Protein AF-A0A0P7BR91-F1 (afdb_monomer)

Sequence (127 aa):
MVRVTALNDTGQTSQILTVSTGSGKLQGVWMGNYPMRAGEEVDVELEIRRPRYWSDLVLEGRRRKTFDGAENLVRGRIAEVFADGTVVLRIGT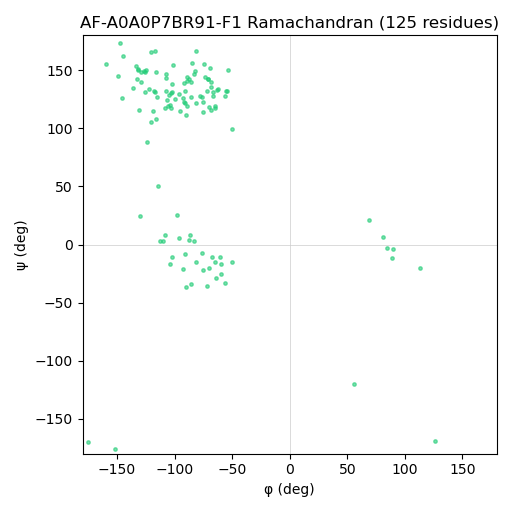SIVLLEMIDDPPREAVGTSVLLRADDLEFYPTGI

Solvent-accessible surface area (backbone atoms only — not comparable to full-atom values): 7036 Å² total; per-residue (Å²): 86,39,68,30,30,28,70,39,58,30,52,99,89,41,44,60,37,37,30,43,41,101,78,46,62,46,38,30,38,51,66,53,98,63,71,49,47,54,71,42,73,48,37,25,37,60,46,57,78,69,68,35,50,58,85,58,50,40,50,68,86,69,75,57,81,86,56,75,88,58,78,32,52,46,64,30,31,29,69,42,64,49,95,87,29,39,33,34,35,32,40,79,83,20,69,35,70,38,51,42,78,45,82,57,67,68,84,49,48,72,38,46,30,38,31,75,36,94,55,25,34,37,38,67,68,87,113

Nearest PDB structures (foldseek):
  8xme-assembly1_H  TM=3.743E-01  e=4.238E-02  Arabidopsis thaliana
  3fp9-assembly3_K  TM=2.589E-01  e=2.222E-01  Mycobacterium tuberculosis
  3c66-assembly1_A  TM=4.918E-01  e=5.491E+00  Saccharomyces cerevisiae
  4hxz-assembly2_B  TM=1.932E-01  e=3.580E+00  Francisella tularensis subsp. holarctica LVS
  4hxz-assembly1_A  TM=1.999E-01  e=5.792E+00  Francisella tularensis subsp. holarctica LVS

Structure (mmCIF, N/CA/C/O backbone):
data_AF-A0A0P7BR91-F1
#
_entry.id   AF-A0A0P7BR91-F1
#
loop_
_atom_site.group_PDB
_atom_site.id
_atom_site.type_symbol
_atom_site.label_atom_id
_atom_site.label_alt_id
_atom_site.label_comp_id
_atom_site.label_asym_id
_atom_site.label_entity_id
_atom_site.label_seq_id
_atom_site.pdbx_PDB_ins_code
_atom_site.Cartn_x
_atom_site.Cartn_y
_atom_site.Cartn_z
_atom_site.occupancy
_atom_site.B_iso_or_equiv
_atom_site.auth_seq_id
_atom_site.auth_comp_id
_atom_site.auth_asym_id
_atom_site.auth_atom_id
_atom_site.pdbx_PDB_model_num
ATOM 1 N N . MET A 1 1 ? -8.897 -6.385 -2.164 1.00 83.25 1 MET A N 1
ATOM 2 C CA . MET A 1 1 ? -9.423 -6.337 -0.787 1.00 83.25 1 MET A CA 1
ATOM 3 C C . MET A 1 1 ? -8.541 -7.162 0.138 1.00 83.25 1 MET A C 1
ATOM 5 O O . MET A 1 1 ? -8.089 -8.241 -0.247 1.00 83.25 1 MET A O 1
ATOM 9 N N . VAL A 1 2 ? -8.266 -6.641 1.329 1.00 89.31 2 VAL A N 1
ATOM 10 C CA . VAL A 1 2 ? -7.518 -7.312 2.394 1.00 89.31 2 VAL A CA 1
ATOM 11 C C . VAL A 1 2 ? -8.222 -7.074 3.722 1.00 89.31 2 VAL A C 1
ATOM 13 O O . VAL A 1 2 ? -8.594 -5.944 4.026 1.00 89.31 2 VAL A O 1
ATOM 16 N N . ARG A 1 3 ? -8.372 -8.134 4.518 1.00 92.56 3 ARG A N 1
ATOM 17 C CA . ARG A 1 3 ? -8.846 -8.020 5.894 1.00 92.56 3 ARG A CA 1
ATOM 18 C C . ARG A 1 3 ? -7.711 -7.549 6.785 1.00 92.56 3 ARG A C 1
ATOM 20 O O . ARG A 1 3 ? -6.623 -8.134 6.771 1.00 92.56 3 ARG A O 1
ATOM 27 N N . VAL A 1 4 ? -7.964 -6.495 7.546 1.00 93.19 4 VAL A N 1
ATOM 28 C CA . VAL A 1 4 ? -6.967 -5.859 8.404 1.00 93.19 4 VAL A CA 1
ATOM 29 C C . VAL A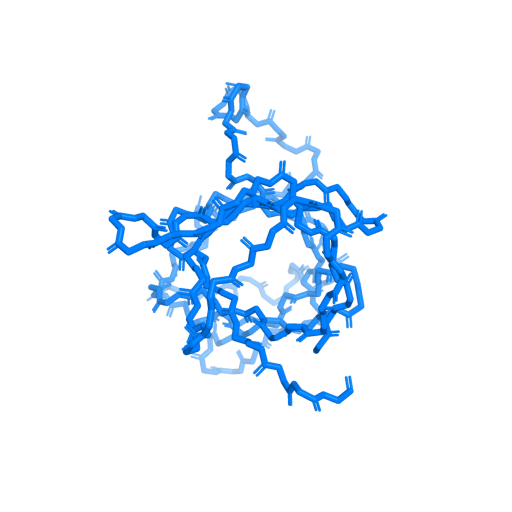 1 4 ? -7.523 -5.636 9.801 1.00 93.19 4 VAL A C 1
ATOM 31 O O . VAL A 1 4 ? -8.723 -5.442 9.971 1.00 93.19 4 VAL A O 1
ATOM 34 N N . THR A 1 5 ? -6.644 -5.645 10.800 1.00 95.81 5 THR A N 1
ATOM 35 C CA . THR A 1 5 ? -6.993 -5.291 12.182 1.00 95.81 5 THR A CA 1
ATOM 36 C C . THR A 1 5 ? -6.408 -3.925 12.507 1.00 95.81 5 THR A C 1
ATOM 38 O O . THR A 1 5 ? -5.194 -3.737 12.391 1.00 95.81 5 THR A O 1
ATOM 41 N N . ALA A 1 6 ? -7.238 -2.978 12.932 1.00 96.31 6 ALA A N 1
ATOM 42 C CA . ALA A 1 6 ? -6.786 -1.668 13.385 1.00 96.31 6 ALA A CA 1
ATOM 43 C C . ALA A 1 6 ? -5.894 -1.798 14.631 1.00 96.31 6 ALA A C 1
ATOM 45 O O . ALA A 1 6 ? -6.226 -2.502 15.583 1.00 96.31 6 ALA A O 1
ATOM 46 N N . LEU A 1 7 ? -4.748 -1.117 14.639 1.00 95.31 7 LEU A N 1
ATOM 47 C CA . LEU A 1 7 ? -3.807 -1.092 15.768 1.00 95.31 7 LEU A CA 1
ATOM 48 C C . LEU A 1 7 ? -3.902 0.190 16.599 1.00 95.31 7 LEU A C 1
ATOM 50 O O . LEU A 1 7 ? -3.328 0.260 17.684 1.00 95.31 7 LEU A O 1
ATOM 54 N N . ASN A 1 8 ? -4.618 1.191 16.100 1.00 95.00 8 ASN A N 1
ATOM 55 C CA . ASN A 1 8 ? -4.918 2.434 16.791 1.00 95.00 8 ASN A CA 1
ATOM 56 C C . ASN A 1 8 ? -6.321 2.911 16.421 1.00 95.00 8 ASN A C 1
ATOM 58 O O . ASN A 1 8 ? -6.872 2.510 15.396 1.00 95.00 8 ASN A O 1
ATOM 62 N N . ASP A 1 9 ? -6.854 3.805 17.245 1.00 95.00 9 ASP A N 1
ATOM 63 C CA . ASP A 1 9 ? -8.100 4.499 16.949 1.00 95.00 9 ASP A CA 1
ATOM 64 C C . ASP A 1 9 ? -7.870 5.552 15.851 1.00 95.00 9 ASP A C 1
ATOM 66 O O . ASP A 1 9 ? -6.829 6.225 15.836 1.00 95.00 9 ASP A O 1
ATOM 70 N N . THR A 1 10 ? -8.855 5.737 14.971 1.00 93.62 10 THR A N 1
ATOM 71 C CA . THR A 1 10 ? -8.999 6.956 14.160 1.00 93.62 10 THR A CA 1
ATOM 72 C C . THR A 1 10 ? -10.080 7.843 14.767 1.00 93.62 10 THR A C 1
ATOM 74 O O . THR A 1 10 ? -10.965 7.389 15.493 1.00 93.62 10 THR A O 1
ATOM 77 N N . GLY A 1 11 ? -10.003 9.148 14.522 1.00 81.50 11 GLY A N 1
ATOM 78 C CA . GLY A 1 11 ? -10.901 10.105 15.159 1.00 81.50 11 GLY A CA 1
ATOM 79 C C . GLY A 1 11 ? -11.139 11.346 14.317 1.00 81.50 11 GLY A C 1
ATOM 80 O O . GLY A 1 11 ? -10.647 11.476 13.201 1.00 81.50 11 GLY A O 1
ATOM 81 N N . GLN A 1 12 ? -11.882 12.301 14.877 1.00 67.62 12 GLN A N 1
ATOM 82 C CA . GLN A 1 12 ? -12.226 13.548 14.181 1.00 67.62 12 GLN A CA 1
ATOM 83 C C . GLN A 1 12 ? -10.998 14.376 13.766 1.00 67.62 12 GLN A C 1
ATOM 85 O O . GLN A 1 12 ? -11.076 15.150 12.819 1.00 67.62 12 GLN A O 1
ATOM 90 N N . THR A 1 13 ? -9.871 14.222 14.466 1.00 65.50 13 THR A N 1
ATOM 91 C CA . THR A 1 13 ? -8.653 15.022 14.272 1.00 65.50 13 THR A CA 1
ATOM 92 C C . THR A 1 13 ? -7.539 14.297 13.519 1.00 65.50 13 THR A C 1
ATOM 94 O O . THR A 1 13 ? -6.621 14.953 13.035 1.00 65.50 13 THR A O 1
ATOM 97 N N . SER A 1 14 ? -7.593 12.966 13.407 1.00 75.62 14 SER A N 1
ATOM 98 C CA . SER A 1 14 ? -6.589 12.173 12.696 1.00 75.62 14 SER A CA 1
ATOM 99 C C . SER A 1 14 ? -7.238 10.979 12.016 1.00 75.62 14 SER A C 1
ATOM 101 O O . SER A 1 14 ? -7.906 10.166 12.656 1.00 75.62 14 SER A O 1
ATOM 103 N N . GLN A 1 15 ? -6.986 10.874 10.716 1.00 90.50 15 GLN A N 1
ATOM 104 C CA . GLN A 1 15 ? -7.365 9.732 9.891 1.00 90.50 15 GLN A CA 1
ATOM 105 C C . GLN A 1 15 ? -6.203 8.741 9.732 1.00 90.50 15 GLN A C 1
ATOM 107 O O . GLN A 1 15 ? -6.320 7.794 8.969 1.00 90.50 15 GLN A O 1
ATOM 112 N N . ILE A 1 16 ? -5.069 8.932 10.418 1.00 93.94 16 ILE A N 1
ATOM 113 C CA . ILE A 1 16 ? -3.944 7.998 10.298 1.00 93.94 16 ILE A CA 1
ATOM 114 C C . ILE A 1 16 ? -4.306 6.678 10.970 1.00 93.94 16 ILE A C 1
ATOM 116 O O . ILE A 1 16 ? -4.525 6.615 12.181 1.00 93.94 16 ILE A O 1
ATOM 120 N N . LEU A 1 17 ? -4.326 5.618 10.175 1.00 94.38 17 LEU A N 1
ATOM 121 C CA . LEU A 1 17 ? -4.613 4.268 10.613 1.00 94.38 17 LEU A CA 1
ATOM 122 C C . LEU A 1 17 ? -3.373 3.407 10.409 1.00 94.38 17 LEU A C 1
ATOM 124 O O . LEU A 1 17 ? -2.810 3.333 9.320 1.00 94.38 17 LEU A O 1
ATOM 128 N N . THR A 1 18 ? -2.959 2.739 11.474 1.00 94.19 18 THR A N 1
ATOM 129 C CA . THR A 1 18 ? -1.995 1.648 11.434 1.00 94.19 18 THR A CA 1
ATOM 130 C C . THR A 1 18 ? -2.774 0.353 11.553 1.00 94.19 18 THR A C 1
ATOM 132 O O . THR A 1 18 ? -3.607 0.200 12.446 1.00 94.19 18 THR A O 1
ATOM 135 N N . VAL A 1 19 ? -2.496 -0.595 10.671 1.00 93.31 19 VAL A N 1
ATOM 136 C CA . VAL A 1 19 ? -3.176 -1.884 10.646 1.00 93.31 19 VAL A CA 1
ATO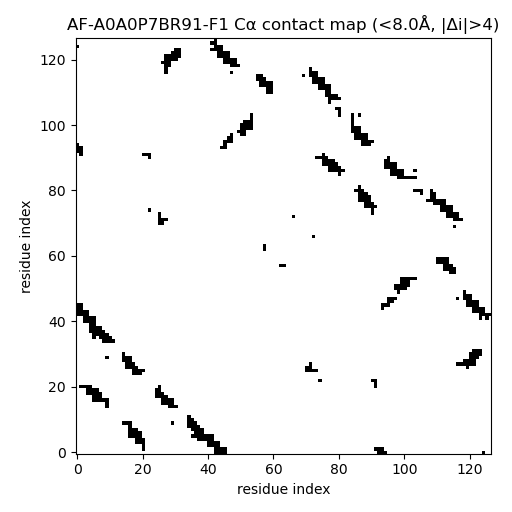M 137 C C . VAL A 1 19 ? -2.189 -3.034 10.697 1.00 93.31 19 VAL A C 1
ATOM 139 O O . VAL A 1 19 ? -1.075 -2.950 10.178 1.00 93.31 19 VAL A O 1
ATOM 142 N N . SER A 1 20 ? -2.610 -4.130 11.314 1.00 92.44 20 SER A N 1
ATOM 143 C CA . SER A 1 20 ? -1.957 -5.422 11.180 1.00 92.44 20 SER A CA 1
ATOM 144 C C . SER A 1 20 ? -2.588 -6.185 10.025 1.00 92.44 20 SER A C 1
ATOM 146 O O . SER A 1 20 ? -3.809 -6.303 9.934 1.00 92.44 20 SER A O 1
ATOM 148 N N . THR A 1 21 ? -1.741 -6.738 9.167 1.00 86.69 21 THR A N 1
ATOM 149 C CA . THR A 1 21 ? -2.116 -7.658 8.093 1.00 86.69 21 THR A CA 1
ATOM 150 C C . THR A 1 21 ? -1.394 -8.988 8.301 1.00 86.69 21 THR A C 1
ATOM 152 O O . THR A 1 21 ? -0.394 -9.055 9.021 1.00 86.69 21 THR A O 1
ATOM 155 N N . GLY A 1 22 ? -1.812 -10.045 7.600 1.00 80.94 22 GLY A N 1
ATOM 156 C CA . GLY A 1 22 ? -1.063 -11.311 7.581 1.00 80.94 22 GLY A CA 1
ATOM 157 C C . GLY A 1 22 ? 0.369 -11.193 7.028 1.00 80.94 22 GLY A C 1
ATOM 158 O O . GLY A 1 22 ? 1.149 -12.131 7.145 1.00 80.94 22 GLY A O 1
ATOM 159 N N . SER A 1 23 ? 0.730 -10.058 6.417 1.00 76.25 23 SER A N 1
ATOM 160 C CA . SER A 1 23 ? 2.053 -9.791 5.832 1.00 76.25 23 SER A CA 1
ATOM 161 C C . SER A 1 23 ? 2.874 -8.747 6.602 1.00 76.25 23 SER A C 1
ATOM 163 O O . SER A 1 23 ? 3.982 -8.421 6.180 1.00 76.25 23 SER A O 1
ATOM 165 N N . GLY A 1 24 ? 2.366 -8.240 7.730 1.00 83.94 24 GLY A N 1
ATOM 166 C CA . GLY A 1 24 ? 3.026 -7.219 8.545 1.00 83.94 24 GLY A CA 1
ATOM 167 C C . GLY A 1 24 ? 2.146 -6.000 8.804 1.00 83.94 24 GLY A C 1
ATOM 168 O O . GLY A 1 24 ? 0.943 -6.014 8.539 1.00 83.94 24 GLY A O 1
ATOM 169 N N . LYS A 1 25 ? 2.755 -4.946 9.350 1.00 89.50 25 LYS A N 1
ATOM 170 C CA . LYS A 1 25 ? 2.066 -3.689 9.650 1.00 89.50 25 LYS A CA 1
ATOM 171 C C . LYS A 1 25 ? 2.082 -2.761 8.442 1.00 89.50 25 LYS A C 1
ATOM 173 O O . LYS A 1 25 ? 3.091 -2.690 7.748 1.00 89.50 25 LYS A O 1
ATOM 178 N N . LEU A 1 26 ? 0.986 -2.044 8.243 1.00 90.88 26 LEU A N 1
ATOM 179 C CA . LEU A 1 26 ? 0.869 -0.957 7.277 1.00 90.88 26 LEU A CA 1
ATOM 180 C C . LEU A 1 26 ? 0.354 0.282 8.003 1.00 90.88 26 LEU A C 1
ATOM 182 O O . LEU A 1 26 ? -0.414 0.156 8.954 1.00 90.88 26 LEU A O 1
ATOM 186 N N . GLN A 1 27 ? 0.746 1.461 7.543 1.00 92.38 27 GLN A N 1
ATOM 187 C CA . GLN A 1 27 ? 0.213 2.731 8.018 1.00 92.38 27 GLN A CA 1
ATOM 188 C C . GLN A 1 27 ? -0.131 3.603 6.815 1.00 92.38 27 GLN A C 1
ATOM 190 O O . GLN A 1 27 ? 0.558 3.575 5.798 1.00 92.38 27 GLN A O 1
ATOM 195 N N . GLY A 1 28 ? -1.228 4.336 6.937 1.00 93.00 28 GLY A N 1
ATOM 196 C CA . GLY A 1 28 ? -1.812 5.126 5.866 1.00 93.00 28 GLY A CA 1
ATOM 197 C C . GLY A 1 28 ? -3.004 5.929 6.368 1.00 93.00 28 GLY A C 1
ATOM 198 O O . GLY A 1 28 ? -3.248 6.016 7.573 1.00 93.00 28 GLY A O 1
ATOM 199 N N . VAL A 1 29 ? -3.749 6.521 5.444 1.00 94.81 29 VAL A N 1
ATOM 200 C CA . VAL A 1 29 ? -4.926 7.339 5.739 1.00 94.81 29 VAL A CA 1
ATOM 201 C C . VAL A 1 29 ? -6.189 6.494 5.608 1.00 94.81 29 VAL A C 1
ATOM 203 O O . VAL A 1 29 ? -6.410 5.814 4.610 1.00 94.81 29 VAL A O 1
ATOM 206 N N . TRP A 1 30 ? -7.029 6.534 6.630 1.00 95.94 30 TRP A N 1
ATOM 207 C CA . TRP A 1 30 ? -8.362 5.963 6.621 1.00 95.94 30 TRP A CA 1
ATOM 208 C C . TRP A 1 30 ? -9.321 6.844 5.824 1.00 95.94 30 TRP A C 1
ATOM 210 O O . TRP A 1 30 ? -9.454 8.034 6.101 1.00 95.94 30 TRP A O 1
ATOM 220 N N . MET A 1 31 ? -10.011 6.242 4.858 1.00 94.81 31 MET A N 1
ATOM 221 C CA . MET A 1 31 ? -10.948 6.934 3.968 1.00 94.81 31 MET A CA 1
ATOM 222 C C . MET A 1 31 ? -12.413 6.584 4.260 1.00 94.81 31 MET A C 1
ATOM 224 O O . MET A 1 31 ? -13.310 6.954 3.503 1.00 94.81 31 MET A O 1
ATOM 228 N N . GLY A 1 32 ? -12.677 5.865 5.354 1.00 92.50 32 GLY A N 1
ATOM 229 C CA . GLY A 1 32 ? -14.033 5.543 5.784 1.00 92.50 32 GLY A CA 1
ATOM 230 C C . GLY A 1 32 ? -14.764 6.728 6.408 1.00 92.50 32 GLY A C 1
ATOM 231 O O . G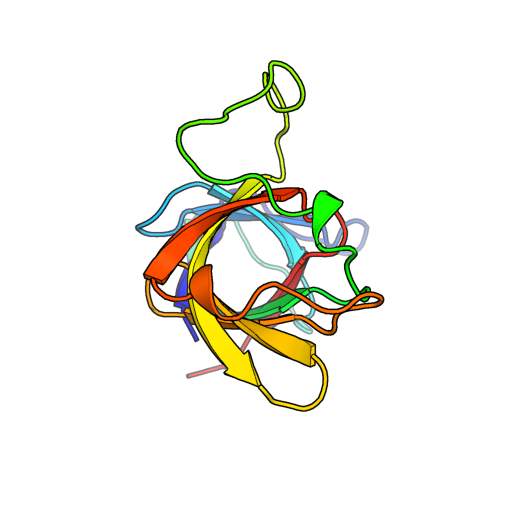LY A 1 32 ? -14.170 7.642 6.972 1.00 92.50 32 GLY A O 1
ATOM 232 N N . ASN A 1 33 ? -16.093 6.684 6.357 1.00 90.81 33 ASN A N 1
ATOM 233 C CA . ASN A 1 33 ? -16.969 7.705 6.940 1.00 90.81 33 ASN A CA 1
ATOM 234 C C . ASN A 1 33 ? -17.294 7.470 8.430 1.00 90.81 33 ASN A C 1
ATOM 236 O O . ASN A 1 33 ? -18.135 8.169 8.994 1.00 90.81 33 ASN A O 1
ATOM 240 N N . TYR A 1 34 ? -16.639 6.501 9.069 1.00 90.81 34 TYR A N 1
ATOM 241 C CA . TYR A 1 34 ? -16.753 6.190 10.493 1.00 90.81 34 TYR A CA 1
ATOM 242 C C . TYR A 1 34 ? -15.358 6.044 11.116 1.00 90.81 34 TYR A C 1
ATOM 244 O O . TYR A 1 34 ? -14.424 5.660 10.412 1.00 90.81 34 TYR A O 1
ATOM 252 N N . PRO A 1 35 ? -15.180 6.353 12.411 1.00 93.00 35 PRO A N 1
ATOM 253 C CA . PRO A 1 35 ? -13.916 6.110 13.095 1.00 93.00 35 PRO A CA 1
ATOM 254 C C . PRO A 1 35 ? -13.691 4.609 13.311 1.00 93.00 35 PRO A C 1
ATOM 256 O O . PRO A 1 35 ? -14.628 3.886 13.642 1.00 93.00 35 PRO A O 1
ATOM 259 N N . MET A 1 36 ? -12.443 4.176 13.177 1.00 95.12 36 MET A N 1
ATOM 260 C CA . MET A 1 36 ? -11.972 2.844 13.546 1.00 95.12 36 MET A CA 1
ATOM 261 C C . MET A 1 36 ? -11.521 2.847 15.004 1.00 95.12 36 MET A C 1
ATOM 263 O O . MET A 1 36 ? -10.923 3.822 15.465 1.00 95.12 36 MET A O 1
ATOM 267 N N . ARG A 1 37 ? -11.747 1.746 15.716 1.00 95.25 37 ARG A N 1
ATOM 268 C CA . ARG A 1 37 ? -11.170 1.493 17.044 1.00 95.25 37 ARG A CA 1
ATOM 269 C C . ARG A 1 37 ? -10.082 0.435 16.970 1.00 95.25 37 ARG A C 1
ATOM 271 O O . ARG A 1 37 ? -10.174 -0.514 16.195 1.00 95.25 37 ARG A O 1
ATOM 278 N N . ALA A 1 38 ? -9.068 0.554 17.816 1.00 96.25 38 ALA A N 1
ATOM 279 C CA . ALA A 1 38 ? -8.036 -0.459 17.953 1.00 96.25 38 ALA A CA 1
ATOM 280 C C . ALA A 1 38 ? -8.661 -1.833 18.259 1.00 96.25 38 ALA A C 1
ATOM 282 O O . ALA A 1 38 ? -9.510 -1.974 19.140 1.00 96.25 38 ALA A O 1
ATOM 283 N N . GLY A 1 39 ? -8.221 -2.851 17.522 1.00 96.88 39 GLY A N 1
ATOM 284 C CA . GLY A 1 39 ? -8.749 -4.212 17.576 1.00 96.88 39 GLY A CA 1
ATOM 285 C C . GLY A 1 39 ? -9.927 -4.482 16.637 1.00 96.88 39 GLY A C 1
ATOM 286 O O . GLY A 1 39 ?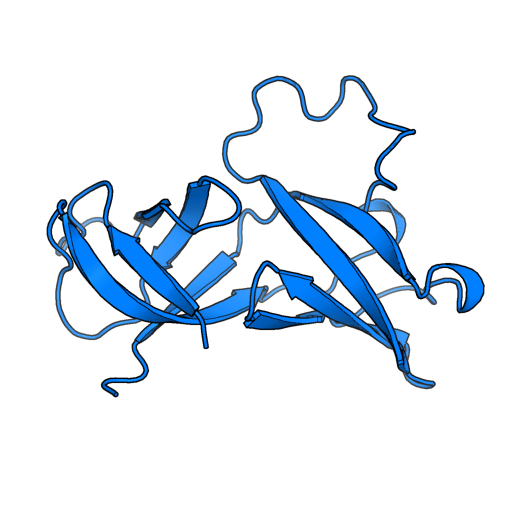 -10.251 -5.650 16.441 1.00 96.88 39 GLY A O 1
ATOM 287 N N . GLU A 1 40 ? -10.546 -3.464 16.029 1.00 95.81 40 GLU A N 1
ATOM 288 C CA . GLU A 1 40 ? -11.584 -3.688 15.019 1.00 95.81 40 GLU A CA 1
ATOM 289 C C . GLU A 1 40 ? -10.988 -4.289 13.748 1.00 95.81 40 GLU A C 1
ATOM 291 O O . GLU A 1 40 ? -9.905 -3.909 13.291 1.00 95.81 40 GLU A O 1
ATOM 296 N N . GLU A 1 41 ? -11.721 -5.237 13.172 1.00 95.62 41 GLU A N 1
ATOM 297 C CA . GLU A 1 41 ? -11.392 -5.837 11.890 1.00 95.62 41 GLU A CA 1
ATOM 298 C C . GLU A 1 41 ? -12.273 -5.250 10.801 1.00 95.62 41 GLU A C 1
ATOM 300 O O . GLU A 1 41 ? -13.477 -5.071 10.987 1.00 95.62 41 GLU A O 1
ATOM 305 N N . VAL A 1 42 ? -11.667 -4.975 9.654 1.00 94.31 42 VAL A N 1
ATOM 306 C CA . VAL A 1 42 ? -12.369 -4.434 8.498 1.00 94.31 42 VAL A CA 1
ATOM 307 C C . VAL A 1 42 ? -11.704 -4.910 7.217 1.00 94.31 42 VAL A C 1
ATOM 309 O O . VAL A 1 42 ? -10.485 -5.083 7.149 1.00 94.31 42 VAL A O 1
ATOM 312 N N . ASP A 1 43 ? -12.516 -5.135 6.196 1.00 93.88 43 ASP A N 1
ATOM 313 C CA . ASP A 1 43 ? -12.047 -5.384 4.846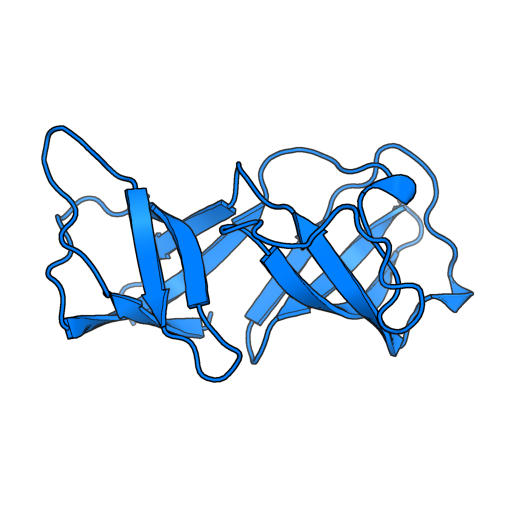 1.00 93.88 43 ASP A CA 1
ATOM 314 C C . ASP A 1 43 ? -11.824 -4.056 4.113 1.00 93.88 43 ASP A C 1
ATOM 316 O O . ASP A 1 43 ? -12.692 -3.178 4.082 1.00 93.88 43 ASP A O 1
ATOM 320 N N . VAL A 1 44 ? -10.619 -3.894 3.557 1.00 93.62 44 VAL A N 1
ATOM 321 C CA . VAL A 1 44 ? -10.192 -2.648 2.911 1.00 93.62 44 VAL A CA 1
ATOM 322 C C . VAL A 1 44 ? -9.621 -2.876 1.521 1.00 93.62 44 VAL A C 1
ATOM 324 O O . VAL A 1 44 ? -8.979 -3.893 1.228 1.00 93.62 44 VAL A O 1
ATOM 327 N N . GLU A 1 45 ? -9.816 -1.892 0.659 1.00 94.06 45 GLU A N 1
ATOM 328 C CA . GLU A 1 45 ? -8.998 -1.684 -0.527 1.00 94.06 45 GLU A CA 1
ATOM 329 C C . GLU A 1 45 ? -7.812 -0.784 -0.189 1.00 94.06 45 GLU A C 1
ATOM 331 O O . GLU A 1 45 ? -7.919 0.140 0.619 1.00 94.06 45 GLU A O 1
ATOM 336 N N . LEU A 1 46 ? -6.662 -1.120 -0.775 1.00 93.81 46 LEU A N 1
ATOM 337 C CA . LEU A 1 46 ? -5.420 -0.377 -0.610 1.00 93.81 46 LEU A CA 1
ATOM 338 C C . LEU A 1 46 ? -5.197 0.459 -1.861 1.00 93.81 46 LEU A C 1
ATOM 340 O O . LEU A 1 46 ? -5.207 -0.091 -2.963 1.00 93.81 46 LEU A O 1
ATOM 344 N N . GLU A 1 47 ? -4.920 1.741 -1.682 1.00 93.69 47 GLU A N 1
ATOM 345 C CA . GLU A 1 47 ? -4.576 2.643 -2.778 1.00 93.69 47 GLU A CA 1
ATOM 346 C C . GLU A 1 47 ? -3.290 3.400 -2.452 1.00 93.69 47 GLU A C 1
ATOM 348 O O . GLU A 1 47 ? -3.067 3.809 -1.314 1.00 93.69 47 GLU A O 1
ATOM 353 N N . ILE A 1 48 ? -2.424 3.570 -3.449 1.00 93.94 48 ILE A N 1
ATOM 354 C CA . ILE A 1 48 ? -1.224 4.402 -3.352 1.00 93.94 48 ILE A CA 1
ATOM 355 C C . ILE A 1 48 ? -1.409 5.539 -4.348 1.00 93.94 48 ILE A C 1
ATOM 357 O O . ILE A 1 48 ? -1.369 5.314 -5.554 1.00 93.94 48 ILE A O 1
ATOM 361 N N . ARG A 1 49 ? -1.648 6.751 -3.840 1.00 90.56 49 ARG A N 1
ATOM 362 C CA . ARG A 1 49 ? -2.181 7.844 -4.665 1.00 90.56 49 ARG A CA 1
ATOM 363 C C . ARG A 1 49 ? -1.216 8.442 -5.673 1.00 90.56 49 ARG A C 1
ATOM 365 O O . ARG A 1 49 ? -1.656 8.944 -6.702 1.00 90.56 49 ARG A O 1
ATOM 372 N N . ARG A 1 50 ? 0.071 8.537 -5.344 1.00 92.50 50 ARG A N 1
ATOM 373 C CA . ARG A 1 50 ? 1.018 9.253 -6.207 1.00 92.50 50 ARG A CA 1
ATOM 374 C C . ARG A 1 50 ? 1.662 8.288 -7.204 1.00 92.50 50 ARG A C 1
ATOM 376 O O . ARG A 1 50 ? 2.099 7.210 -6.788 1.00 92.50 50 ARG A O 1
ATOM 383 N N . PRO A 1 51 ? 1.838 8.699 -8.469 1.00 93.94 51 PRO A N 1
ATOM 384 C CA . PRO A 1 51 ? 2.706 7.987 -9.394 1.00 93.94 51 PRO A CA 1
ATOM 385 C C . PRO A 1 51 ? 4.112 7.795 -8.813 1.00 93.94 51 PRO A C 1
ATOM 387 O O . PRO A 1 51 ? 4.578 8.608 -8.007 1.00 93.94 51 PRO A O 1
ATOM 390 N N . ARG A 1 52 ? 4.783 6.712 -9.205 1.00 94.06 52 ARG A N 1
ATOM 391 C CA . ARG A 1 52 ? 6.095 6.315 -8.682 1.00 94.06 52 ARG A CA 1
ATOM 392 C C . ARG A 1 52 ? 7.169 6.340 -9.743 1.00 94.06 52 ARG A C 1
ATOM 394 O O . ARG A 1 52 ? 6.917 6.027 -10.899 1.00 94.06 52 ARG A O 1
ATOM 401 N N . TYR A 1 53 ? 8.389 6.642 -9.325 1.00 94.19 53 TYR A N 1
ATOM 402 C CA . TYR A 1 53 ? 9.557 6.270 -10.106 1.00 94.19 53 TYR A CA 1
ATOM 403 C C . TYR A 1 53 ? 9.917 4.819 -9.807 1.00 94.19 53 TYR A C 1
ATOM 405 O O . TYR A 1 53 ? 9.772 4.348 -8.677 1.00 94.19 53 TYR A O 1
ATOM 413 N N . TRP A 1 54 ? 10.479 4.110 -10.778 1.00 93.06 54 TRP A N 1
ATOM 414 C CA . TRP A 1 54 ? 11.016 2.772 -10.566 1.00 93.06 54 TRP A CA 1
ATOM 415 C C . TRP A 1 54 ? 12.062 2.756 -9.446 1.00 93.06 54 TRP A C 1
ATOM 417 O O . TRP A 1 54 ? 12.128 1.810 -8.663 1.00 93.06 54 TRP A O 1
ATOM 427 N N . SER A 1 55 ? 12.830 3.840 -9.293 1.00 90.38 55 SER A N 1
ATOM 428 C CA . SER A 1 55 ? 13.794 3.988 -8.198 1.00 90.38 55 SER A CA 1
ATOM 429 C C . SER A 1 55 ? 13.176 4.052 -6.796 1.00 90.38 55 SER A C 1
ATOM 431 O O . SER A 1 55 ? 13.913 3.878 -5.822 1.00 90.38 55 SER A O 1
ATOM 433 N N . ASP A 1 56 ? 11.864 4.282 -6.676 1.00 90.00 56 ASP A N 1
ATOM 434 C CA . ASP A 1 56 ? 11.151 4.245 -5.393 1.00 90.00 56 ASP A CA 1
ATOM 435 C C . ASP A 1 56 ? 10.927 2.803 -4.910 1.00 90.00 56 ASP A C 1
ATOM 437 O O . ASP A 1 56 ? 10.758 2.562 -3.710 1.00 90.00 56 ASP A O 1
ATOM 441 N N . LEU A 1 57 ? 10.959 1.832 -5.832 1.00 91.19 57 LEU A N 1
ATOM 442 C CA . LEU A 1 57 ? 10.836 0.411 -5.542 1.00 91.19 57 LEU A CA 1
ATOM 443 C C . LEU A 1 57 ? 12.226 -0.189 -5.343 1.00 91.19 57 LEU A C 1
ATOM 445 O O . LEU A 1 57 ? 13.089 -0.175 -6.221 1.00 91.19 57 LEU A O 1
ATOM 449 N N . VAL A 1 58 ? 12.447 -0.793 -4.181 1.00 88.69 58 VAL A N 1
ATOM 450 C CA . VAL A 1 58 ? 13.717 -1.451 -3.878 1.00 88.69 58 VAL A CA 1
ATOM 451 C C . VAL A 1 58 ? 13.538 -2.952 -3.872 1.00 88.69 58 VAL A C 1
ATOM 453 O O . VAL A 1 58 ? 12.827 -3.507 -3.039 1.00 88.69 58 VAL A O 1
ATOM 456 N N . LEU A 1 59 ? 14.240 -3.611 -4.791 1.00 85.94 59 LEU A N 1
ATOM 457 C CA . LEU A 1 59 ? 14.261 -5.065 -4.901 1.00 85.94 59 LEU A CA 1
ATOM 458 C C . LEU A 1 59 ? 14.695 -5.702 -3.575 1.00 85.94 59 LEU A C 1
ATOM 460 O O . LEU A 1 59 ? 15.744 -5.370 -3.004 1.00 85.94 59 LEU A O 1
ATOM 464 N N . GLU A 1 60 ? 13.893 -6.645 -3.098 1.00 72.31 60 GLU A N 1
ATOM 465 C CA . GLU A 1 60 ? 14.149 -7.373 -1.869 1.00 72.31 60 GLU A CA 1
ATOM 466 C C . GLU A 1 60 ? 15.429 -8.215 -2.022 1.00 72.31 60 GLU A C 1
ATOM 468 O O . GLU A 1 60 ? 15.533 -9.065 -2.901 1.00 72.31 60 GLU A O 1
ATOM 473 N N . GLY A 1 61 ? 16.449 -7.923 -1.209 1.00 67.19 61 GLY A N 1
ATOM 474 C CA . GLY A 1 61 ? 17.807 -8.480 -1.341 1.00 67.19 61 GLY A CA 1
ATOM 475 C C . GLY A 1 61 ? 18.870 -7.443 -1.722 1.00 67.19 61 GLY A C 1
ATOM 476 O O . GLY A 1 61 ? 20.039 -7.614 -1.393 1.00 67.19 61 GLY A O 1
ATOM 477 N N . ARG A 1 62 ? 18.467 -6.301 -2.294 1.00 67.25 62 ARG A N 1
ATOM 478 C CA . ARG A 1 62 ? 19.314 -5.098 -2.432 1.00 67.25 62 ARG A CA 1
ATOM 479 C C . ARG A 1 62 ? 19.037 -4.078 -1.330 1.00 67.25 62 ARG A C 1
ATOM 481 O O . ARG A 1 62 ? 19.234 -2.883 -1.542 1.00 67.25 62 ARG A O 1
ATOM 488 N N . ARG A 1 63 ? 18.542 -4.553 -0.178 1.00 58.22 63 ARG A N 1
ATOM 489 C CA . ARG A 1 63 ? 18.065 -3.743 0.949 1.00 58.22 63 ARG A CA 1
ATOM 490 C C . ARG A 1 63 ? 19.131 -2.701 1.301 1.00 58.22 63 ARG A C 1
ATOM 492 O O . ARG A 1 63 ? 20.138 -3.008 1.933 1.00 58.22 63 ARG A O 1
ATOM 499 N N . ARG A 1 64 ? 18.941 -1.469 0.825 1.00 55.50 64 ARG A N 1
ATOM 500 C CA . ARG A 1 64 ? 19.793 -0.344 1.204 1.00 55.50 64 ARG A CA 1
ATOM 501 C C . ARG A 1 64 ? 19.508 -0.018 2.670 1.00 55.50 64 ARG A C 1
ATOM 503 O O . ARG A 1 64 ? 18.373 -0.161 3.124 1.00 55.50 64 ARG A O 1
ATOM 510 N N . LYS A 1 65 ? 20.510 0.527 3.368 1.00 56.12 65 LYS A N 1
ATOM 511 C CA . LYS A 1 65 ? 20.370 1.175 4.692 1.00 56.12 65 LYS A CA 1
ATOM 512 C C . LYS A 1 65 ? 19.239 2.223 4.752 1.00 56.12 65 LYS A C 1
ATOM 514 O O . LYS A 1 65 ? 18.838 2.626 5.829 1.00 56.12 65 LYS A O 1
ATOM 519 N N . THR A 1 66 ? 18.725 2.656 3.600 1.00 56.47 66 THR A N 1
ATOM 520 C CA . THR A 1 66 ? 17.685 3.677 3.413 1.00 56.47 66 THR A CA 1
ATOM 521 C C . THR A 1 66 ? 16.336 3.359 4.074 1.00 56.47 66 THR A C 1
ATOM 523 O O . THR A 1 66 ? 15.538 4.271 4.247 1.00 56.47 66 THR A O 1
ATOM 526 N N . PHE A 1 67 ? 16.070 2.106 4.458 1.00 62.47 67 PHE A N 1
ATOM 527 C CA . PHE A 1 67 ? 14.791 1.701 5.064 1.00 62.47 67 PHE A CA 1
ATOM 528 C C . PHE A 1 67 ? 14.874 1.278 6.533 1.00 62.47 67 PHE A C 1
ATOM 530 O O . PHE A 1 67 ? 13.859 0.859 7.090 1.00 62.47 67 PHE A O 1
ATOM 537 N N . ASP A 1 68 ? 16.046 1.356 7.170 1.00 58.78 68 ASP A N 1
ATOM 538 C CA . ASP A 1 68 ? 16.137 1.071 8.605 1.00 58.78 68 ASP A CA 1
ATOM 539 C C . ASP A 1 68 ? 15.331 2.113 9.392 1.00 58.78 68 ASP A C 1
ATOM 541 O O . ASP A 1 68 ? 15.595 3.311 9.312 1.00 58.78 68 ASP A O 1
ATOM 545 N N . GLY A 1 69 ? 14.322 1.643 10.129 1.00 59.97 69 GLY A N 1
ATOM 546 C CA . GLY A 1 69 ? 13.440 2.481 10.945 1.00 59.97 69 GLY A CA 1
ATOM 547 C C . GLY A 1 69 ? 12.300 3.180 10.195 1.00 59.97 69 GLY A C 1
ATOM 548 O O . GLY A 1 69 ? 11.601 3.979 10.807 1.00 59.97 69 GLY A O 1
ATOM 549 N N . ALA A 1 70 ? 12.079 2.906 8.903 1.00 66.56 70 ALA A N 1
ATOM 550 C CA . ALA A 1 70 ? 10.922 3.462 8.198 1.00 66.56 70 ALA A CA 1
ATOM 551 C C . ALA A 1 70 ? 9.627 2.734 8.609 1.00 66.56 70 ALA A C 1
ATOM 553 O O . ALA A 1 70 ? 9.515 1.519 8.445 1.00 66.56 70 ALA A O 1
ATOM 554 N N . GLU A 1 71 ? 8.647 3.483 9.119 1.00 64.88 71 GLU A N 1
ATO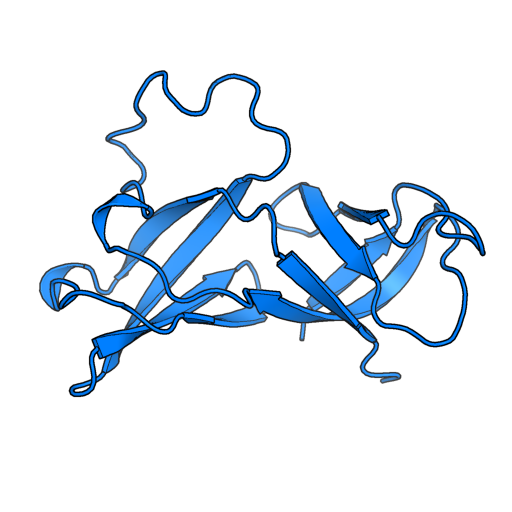M 555 C CA . GLU A 1 71 ? 7.387 2.939 9.656 1.00 64.88 71 GLU A CA 1
ATOM 556 C C . GLU A 1 71 ? 6.339 2.616 8.564 1.00 64.88 71 GLU A C 1
ATOM 558 O O . GLU A 1 71 ? 5.436 1.818 8.802 1.00 64.88 71 GLU A O 1
ATOM 563 N N . ASN A 1 72 ? 6.525 3.124 7.334 1.00 77.50 72 ASN A N 1
ATOM 564 C CA . ASN A 1 72 ? 5.569 3.029 6.213 1.00 77.50 72 ASN A CA 1
ATOM 565 C C . ASN A 1 72 ? 6.090 2.184 5.042 1.00 77.50 72 ASN A C 1
ATOM 567 O O . ASN A 1 72 ? 6.121 2.624 3.887 1.00 77.50 72 ASN A O 1
ATOM 571 N N . LEU A 1 73 ? 6.572 0.979 5.341 1.00 85.06 73 LEU A N 1
ATOM 572 C CA . LEU A 1 73 ? 7.094 0.070 4.326 1.00 85.06 73 LEU A CA 1
ATOM 573 C C . LEU A 1 73 ? 6.036 -0.919 3.861 1.00 85.06 73 LEU A C 1
ATOM 575 O O . LEU A 1 73 ? 5.625 -1.816 4.592 1.00 85.06 73 LEU A O 1
ATOM 579 N N . VAL A 1 74 ? 5.679 -0.803 2.591 1.00 88.75 74 VAL A N 1
ATOM 580 C CA . VAL A 1 74 ? 4.867 -1.775 1.877 1.00 88.75 74 VAL A CA 1
ATOM 581 C C . VAL A 1 74 ? 5.794 -2.809 1.252 1.00 88.75 74 VAL A C 1
ATOM 583 O O . VAL A 1 74 ? 6.640 -2.490 0.415 1.00 88.75 74 VAL A O 1
ATOM 586 N N . ARG A 1 75 ? 5.623 -4.070 1.646 1.00 89.69 75 ARG A N 1
ATOM 587 C CA . ARG A 1 75 ? 6.274 -5.207 0.993 1.00 89.69 75 ARG A CA 1
ATOM 588 C C . ARG A 1 75 ? 5.290 -5.868 0.043 1.00 89.69 75 ARG A C 1
ATOM 590 O O . ARG A 1 75 ? 4.210 -6.281 0.460 1.00 89.69 75 ARG A O 1
ATOM 597 N N . GLY A 1 76 ? 5.687 -6.009 -1.213 1.00 91.56 76 GLY A N 1
ATOM 598 C CA . GLY A 1 76 ? 4.857 -6.649 -2.223 1.00 91.56 76 GLY A CA 1
ATOM 599 C C . GLY A 1 76 ? 5.672 -7.390 -3.268 1.00 91.56 76 GLY A C 1
ATOM 600 O O . GLY A 1 76 ? 6.900 -7.333 -3.285 1.00 91.56 76 GLY A O 1
ATOM 601 N N . ARG A 1 77 ? 4.973 -8.106 -4.143 1.00 94.56 77 ARG A N 1
ATOM 602 C CA . ARG A 1 77 ? 5.553 -8.805 -5.289 1.00 94.56 77 ARG A CA 1
ATOM 603 C C . ARG A 1 77 ? 4.989 -8.224 -6.573 1.00 94.56 77 ARG A C 1
ATOM 605 O O . ARG A 1 77 ? 3.772 -8.106 -6.692 1.00 94.56 77 ARG A O 1
ATOM 612 N N . ILE A 1 78 ? 5.853 -7.899 -7.527 1.00 96.31 78 ILE A N 1
ATOM 613 C CA . ILE A 1 78 ? 5.418 -7.448 -8.850 1.00 96.31 78 ILE A CA 1
ATOM 614 C C . ILE A 1 78 ? 4.764 -8.636 -9.549 1.00 96.31 78 ILE A C 1
ATOM 616 O O . ILE A 1 78 ? 5.406 -9.661 -9.778 1.00 96.31 78 ILE A O 1
ATOM 620 N N . ALA A 1 79 ? 3.473 -8.522 -9.830 1.00 97.19 79 ALA A N 1
ATOM 621 C CA . ALA A 1 79 ? 2.697 -9.553 -10.501 1.00 97.19 79 ALA A CA 1
ATOM 622 C C . ALA A 1 79 ? 2.720 -9.369 -12.020 1.00 97.19 79 ALA A C 1
ATOM 624 O O . ALA A 1 79 ? 2.784 -10.357 -12.744 1.00 97.19 79 ALA A O 1
ATOM 625 N N . GLU A 1 80 ? 2.704 -8.120 -12.484 1.00 97.38 80 GLU A N 1
ATOM 626 C CA . GLU A 1 80 ? 2.633 -7.771 -13.900 1.00 97.38 80 GLU A CA 1
ATOM 627 C C . GLU A 1 80 ? 3.137 -6.341 -14.128 1.00 97.38 80 GLU A C 1
ATOM 629 O O . GLU A 1 80 ? 3.117 -5.511 -13.216 1.00 97.38 80 GLU A O 1
ATOM 634 N N . VAL A 1 81 ? 3.604 -6.079 -15.346 1.00 96.75 81 VAL A N 1
ATOM 635 C CA . VAL A 1 81 ? 3.979 -4.756 -15.848 1.00 96.75 81 VAL A CA 1
ATOM 636 C C . VAL A 1 81 ? 3.296 -4.583 -17.201 1.00 96.75 81 VAL A C 1
ATOM 638 O O . VAL A 1 81 ? 3.589 -5.332 -18.138 1.00 96.75 81 VAL A O 1
ATOM 641 N N . PHE A 1 82 ? 2.378 -3.628 -17.295 1.00 95.44 82 PHE A N 1
ATOM 642 C CA . PHE A 1 82 ? 1.616 -3.358 -18.510 1.00 95.44 82 PHE A CA 1
ATOM 643 C C . PHE A 1 82 ? 2.404 -2.502 -19.510 1.00 95.44 82 PHE A C 1
ATOM 645 O O . PHE A 1 82 ? 3.462 -1.947 -19.215 1.00 95.44 82 PHE A O 1
ATOM 652 N N . ALA A 1 83 ? 1.908 -2.439 -20.749 1.00 92.06 83 ALA A N 1
ATOM 653 C CA . ALA A 1 83 ? 2.576 -1.729 -21.840 1.00 92.06 83 ALA A CA 1
ATOM 654 C C . ALA A 1 83 ? 2.552 -0.198 -21.691 1.00 92.06 83 ALA A C 1
ATOM 656 O O . ALA A 1 83 ? 3.369 0.468 -22.316 1.00 92.06 83 ALA A O 1
ATOM 657 N N . ASP A 1 84 ? 1.633 0.331 -20.888 1.00 91.81 84 ASP A N 1
ATOM 658 C CA . ASP A 1 84 ? 1.497 1.746 -20.528 1.00 91.81 84 ASP A CA 1
ATOM 659 C C . ASP A 1 84 ? 2.346 2.147 -19.308 1.00 91.81 84 ASP A C 1
ATOM 661 O O . ASP A 1 84 ? 2.276 3.287 -18.860 1.00 91.81 84 ASP A O 1
ATOM 665 N N . GLY A 1 85 ? 3.143 1.218 -18.772 1.00 91.31 85 GLY A N 1
ATOM 666 C CA . GLY A 1 85 ? 3.994 1.445 -17.609 1.00 91.31 85 GLY A CA 1
ATOM 667 C C . GLY A 1 85 ? 3.318 1.150 -16.270 1.00 91.31 85 GLY A C 1
ATOM 668 O O . GLY A 1 85 ? 4.004 1.179 -15.251 1.00 91.31 85 GLY A O 1
ATOM 669 N N . THR A 1 86 ? 2.027 0.800 -16.219 1.00 95.25 86 THR A N 1
ATOM 670 C CA . THR A 1 86 ? 1.370 0.443 -14.952 1.00 95.25 86 THR A CA 1
ATOM 671 C C . THR A 1 86 ? 1.942 -0.853 -14.371 1.00 95.25 86 THR A C 1
ATOM 673 O O . THR A 1 86 ? 2.040 -1.882 -15.046 1.00 95.25 86 THR A O 1
ATOM 676 N N . VAL A 1 87 ? 2.283 -0.828 -13.081 1.00 96.94 87 VAL A N 1
ATOM 677 C CA . VAL A 1 87 ? 2.811 -1.983 -12.342 1.00 96.94 87 VAL A CA 1
ATOM 678 C C . VAL A 1 87 ? 1.737 -2.555 -11.429 1.00 96.94 87 VAL A C 1
ATOM 680 O O . VAL A 1 87 ? 1.162 -1.853 -10.601 1.00 96.94 87 VAL A O 1
ATOM 683 N N . VAL A 1 88 ? 1.512 -3.863 -11.519 1.00 96.75 88 VAL A N 1
ATOM 684 C CA . VAL A 1 88 ? 0.633 -4.591 -10.602 1.00 96.75 88 VAL A CA 1
ATOM 685 C C . VAL A 1 88 ? 1.455 -5.091 -9.421 1.00 96.75 88 VAL A C 1
ATOM 687 O O . VAL A 1 88 ? 2.277 -5.999 -9.562 1.00 96.75 88 VAL A O 1
ATOM 690 N N . LEU A 1 89 ? 1.215 -4.534 -8.235 1.00 95.19 89 LEU A N 1
ATOM 691 C CA . LEU A 1 89 ? 1.866 -4.936 -6.993 1.00 95.19 89 LEU A CA 1
ATOM 692 C C . LEU A 1 89 ? 0.915 -5.776 -6.132 1.00 95.19 89 LEU A C 1
ATOM 694 O O . LEU A 1 89 ? -0.137 -5.313 -5.698 1.00 95.19 89 LEU A O 1
ATOM 698 N N . ARG A 1 90 ? 1.301 -7.017 -5.826 1.00 93.69 90 ARG A N 1
ATOM 699 C CA . ARG A 1 90 ? 0.566 -7.881 -4.892 1.00 93.69 90 ARG A CA 1
ATOM 700 C C . ARG A 1 90 ? 1.093 -7.707 -3.468 1.00 93.69 90 ARG A C 1
ATOM 702 O O . ARG A 1 90 ? 2.268 -7.975 -3.219 1.00 93.69 90 ARG A O 1
ATOM 709 N N . ILE A 1 91 ? 0.218 -7.320 -2.540 1.00 88.69 91 ILE A N 1
ATOM 710 C CA . ILE A 1 91 ? 0.512 -7.124 -1.109 1.00 88.69 91 ILE A CA 1
ATOM 711 C C . ILE A 1 91 ? -0.387 -8.072 -0.315 1.00 88.69 91 ILE A C 1
ATOM 713 O O . ILE A 1 91 ? -1.597 -7.859 -0.216 1.00 88.69 91 ILE A O 1
ATOM 717 N N . GLY A 1 92 ? 0.185 -9.152 0.219 1.00 84.06 92 GLY A N 1
ATOM 718 C CA . GLY A 1 92 ? -0.609 -10.244 0.784 1.00 84.06 92 GLY A CA 1
ATOM 719 C C . GLY A 1 92 ? -1.597 -10.792 -0.255 1.00 84.06 92 GLY A C 1
ATOM 720 O O . GLY A 1 92 ? -1.190 -11.239 -1.328 1.00 84.06 92 GLY A O 1
ATOM 721 N N . THR A 1 93 ? -2.895 -10.730 0.051 1.00 83.00 93 THR A N 1
ATOM 722 C CA . THR A 1 93 ? -3.985 -11.095 -0.872 1.00 83.00 93 THR A CA 1
ATOM 723 C C . THR A 1 93 ? -4.510 -9.920 -1.700 1.00 83.00 93 THR A C 1
ATOM 725 O O . THR A 1 93 ? -5.308 -10.138 -2.609 1.00 83.00 93 THR A O 1
ATOM 728 N N . SER A 1 94 ? -4.081 -8.687 -1.413 1.00 87.25 94 SER A N 1
ATOM 729 C CA . SER A 1 94 ? -4.512 -7.501 -2.153 1.00 87.25 94 SER A CA 1
ATOM 730 C C . SER A 1 94 ? -3.681 -7.281 -3.413 1.00 87.25 94 SER A C 1
ATOM 732 O O . SER A 1 94 ? -2.523 -7.697 -3.508 1.00 87.25 94 SER A O 1
ATOM 734 N N . ILE A 1 95 ? -4.279 -6.578 -4.369 1.00 91.94 95 ILE A N 1
ATOM 735 C CA . ILE A 1 95 ? -3.631 -6.078 -5.577 1.00 91.94 95 ILE A CA 1
ATOM 736 C C . ILE A 1 95 ? -3.716 -4.556 -5.529 1.00 91.94 95 ILE A C 1
ATOM 738 O O . ILE A 1 95 ? -4.786 -4.019 -5.257 1.00 91.94 95 ILE A O 1
ATOM 742 N N . VAL A 1 96 ? -2.594 -3.890 -5.782 1.00 94.06 96 VAL A N 1
ATOM 743 C CA . VAL A 1 96 ? -2.493 -2.438 -5.931 1.00 94.06 96 VAL A CA 1
ATOM 744 C C . VAL A 1 96 ? -1.913 -2.147 -7.305 1.00 94.06 96 VAL A C 1
ATOM 746 O O . VAL A 1 96 ? -0.943 -2.787 -7.718 1.00 94.06 96 VAL A O 1
ATOM 749 N N . LEU A 1 97 ? -2.515 -1.199 -8.013 1.00 95.38 97 LEU A N 1
ATOM 750 C CA . LEU A 1 97 ? -1.993 -0.689 -9.273 1.00 95.38 97 LEU A CA 1
ATOM 751 C C . LEU A 1 97 ? -1.130 0.531 -8.969 1.00 95.38 97 LEU A C 1
ATOM 753 O O . LEU A 1 97 ? -1.576 1.450 -8.288 1.00 95.38 97 LEU A O 1
ATOM 757 N N . LEU A 1 98 ? 0.110 0.512 -9.440 1.00 95.69 98 LEU A N 1
ATOM 758 C CA . LEU A 1 98 ? 1.019 1.643 -9.353 1.00 95.69 98 LEU A CA 1
ATOM 759 C C . LEU A 1 98 ? 1.139 2.269 -10.733 1.00 95.69 98 LEU A C 1
ATOM 761 O O . LEU A 1 98 ? 1.595 1.626 -11.682 1.00 95.69 98 LEU A O 1
ATOM 765 N N . GLU A 1 99 ? 0.749 3.531 -10.831 1.00 94.81 99 GLU A N 1
ATOM 766 C CA . GLU A 1 99 ? 1.115 4.364 -11.966 1.00 94.81 99 GLU A CA 1
ATOM 767 C C . GLU A 1 99 ? 2.604 4.696 -11.873 1.00 94.81 99 GLU A C 1
ATOM 769 O O . GLU A 1 99 ? 3.094 5.094 -10.811 1.00 94.81 99 GLU A O 1
ATOM 774 N N . MET A 1 100 ? 3.329 4.526 -12.975 1.00 95.62 100 MET A N 1
ATOM 775 C CA . MET A 1 100 ? 4.76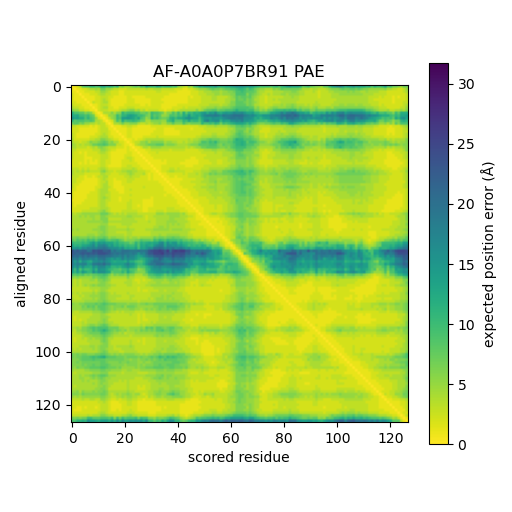0 4.805 -13.033 1.00 95.62 100 MET A CA 1
ATOM 776 C C . MET A 1 100 ? 5.025 6.072 -13.846 1.00 95.62 100 MET A C 1
ATOM 778 O O . MET A 1 100 ? 4.337 6.350 -14.825 1.00 95.62 100 MET A O 1
ATOM 782 N N . ILE A 1 101 ? 6.016 6.854 -13.421 1.00 96.12 101 ILE A N 1
ATOM 783 C CA . ILE A 1 101 ? 6.468 8.069 -14.115 1.00 96.12 101 ILE A CA 1
ATOM 784 C C . ILE A 1 101 ? 7.493 7.716 -15.202 1.00 96.12 101 ILE A C 1
ATOM 786 O O . ILE A 1 101 ? 7.555 8.377 -16.238 1.00 96.12 101 ILE A O 1
ATOM 790 N N . ASP A 1 102 ? 8.312 6.697 -14.953 1.00 94.81 102 ASP A N 1
ATOM 791 C CA . ASP A 1 102 ? 9.299 6.126 -15.866 1.00 94.81 102 ASP A CA 1
ATOM 792 C C . ASP A 1 102 ? 8.960 4.668 -16.204 1.00 94.81 102 ASP A C 1
ATOM 794 O O . ASP A 1 102 ? 8.126 4.044 -15.552 1.00 94.81 102 ASP A O 1
ATOM 798 N N . ASP A 1 103 ? 9.606 4.121 -17.236 1.00 92.75 103 ASP A N 1
ATOM 799 C CA . ASP A 1 103 ? 9.322 2.764 -17.700 1.00 92.75 103 ASP A CA 1
ATOM 800 C C . ASP A 1 103 ? 9.919 1.711 -16.746 1.00 92.75 103 ASP A C 1
ATOM 802 O O . ASP A 1 103 ? 11.148 1.575 -16.658 1.00 92.75 103 ASP A O 1
ATOM 806 N N . PRO A 1 104 ? 9.090 0.911 -16.051 1.00 92.62 104 PRO A N 1
ATOM 807 C CA . PRO A 1 104 ? 9.582 -0.197 -15.247 1.00 92.62 104 PRO A CA 1
ATOM 808 C C . PRO A 1 104 ? 10.108 -1.344 -16.140 1.00 92.62 104 PRO A C 1
ATOM 810 O O . PRO A 1 104 ? 9.508 -1.679 -17.167 1.00 92.62 104 PRO A O 1
ATOM 813 N N . PRO A 1 105 ? 11.198 -2.025 -15.742 1.00 91.81 105 PRO A N 1
ATOM 814 C CA . PRO A 1 105 ? 11.716 -3.181 -16.468 1.00 91.81 105 PRO A CA 1
ATOM 815 C C . PRO A 1 105 ? 10.734 -4.359 -16.410 1.00 91.81 105 PRO A C 1
ATOM 817 O O . PRO A 1 105 ? 10.335 -4.806 -15.331 1.00 91.81 105 PRO A O 1
ATOM 820 N N . ARG A 1 106 ? 10.380 -4.924 -17.570 1.00 90.94 106 ARG A N 1
ATOM 821 C CA . ARG A 1 106 ? 9.439 -6.060 -17.662 1.00 90.94 106 ARG A CA 1
ATOM 822 C C . ARG A 1 106 ? 9.977 -7.322 -16.988 1.00 90.94 106 ARG A C 1
ATOM 824 O O . ARG A 1 106 ? 9.209 -8.124 -16.466 1.00 90.94 106 ARG A O 1
ATOM 831 N N . GLU A 1 107 ? 11.294 -7.491 -16.953 1.00 91.44 107 GLU A N 1
ATOM 832 C CA . GLU A 1 107 ? 11.972 -8.588 -16.263 1.00 91.44 107 GLU A CA 1
ATOM 833 C C . GLU A 1 107 ? 11.844 -8.531 -14.732 1.00 91.44 107 GLU A C 1
ATOM 835 O O . GLU A 1 107 ? 12.180 -9.505 -14.059 1.00 91.44 107 GLU A O 1
ATOM 840 N N . ALA A 1 108 ? 11.340 -7.429 -14.161 1.00 91.25 108 ALA A N 1
ATOM 841 C CA . ALA A 1 108 ? 11.070 -7.347 -12.729 1.00 91.25 108 ALA A CA 1
ATOM 842 C C . ALA A 1 108 ? 9.792 -8.089 -12.301 1.00 91.25 108 ALA A C 1
ATOM 844 O O . ALA A 1 108 ? 9.549 -8.240 -11.098 1.00 91.25 108 ALA A O 1
ATOM 845 N N . VAL A 1 109 ? 8.985 -8.587 -13.244 1.00 96.00 109 VAL A N 1
ATOM 846 C CA . VAL A 1 109 ? 7.833 -9.440 -12.933 1.00 96.00 109 VAL A CA 1
ATOM 847 C C . VAL A 1 109 ? 8.274 -10.654 -12.113 1.00 96.00 109 VAL A C 1
ATOM 849 O O . VAL A 1 109 ? 9.247 -11.341 -12.412 1.00 96.00 109 VAL A O 1
ATOM 852 N N . GLY A 1 110 ? 7.546 -10.915 -11.032 1.00 95.12 110 GLY A N 1
ATOM 853 C CA . GLY A 1 110 ? 7.831 -11.988 -10.092 1.00 95.12 110 GLY A CA 1
ATOM 854 C C . GLY A 1 110 ? 8.851 -11.627 -9.013 1.00 95.12 110 GLY A C 1
ATOM 855 O O . GLY A 1 110 ? 9.052 -12.457 -8.120 1.00 95.12 110 GLY A O 1
ATOM 856 N N . THR A 1 111 ? 9.449 -10.434 -9.030 1.00 93.56 111 THR A N 1
ATOM 857 C CA . THR A 1 111 ? 10.365 -9.982 -7.972 1.00 93.56 111 THR A CA 1
ATOM 858 C C . THR A 1 111 ? 9.612 -9.404 -6.774 1.00 93.56 111 THR A C 1
ATOM 860 O O . THR A 1 111 ? 8.540 -8.810 -6.915 1.00 93.56 111 THR A O 1
ATOM 863 N N . SER A 1 112 ? 10.163 -9.601 -5.576 1.00 93.00 112 SER A N 1
ATOM 864 C CA . SER A 1 112 ? 9.682 -8.930 -4.367 1.00 93.00 112 SER A CA 1
ATOM 865 C C . SER A 1 112 ? 10.338 -7.563 -4.233 1.00 93.00 112 SER A C 1
ATOM 867 O O . SER A 1 112 ? 11.538 -7.416 -4.475 1.00 93.00 112 SER A O 1
ATOM 869 N N . VAL A 1 113 ? 9.560 -6.574 -3.811 1.00 92.31 113 VAL A N 1
ATOM 870 C CA . VAL A 1 113 ? 9.986 -5.185 -3.655 1.00 92.31 113 VAL A CA 1
ATOM 871 C C . VAL A 1 113 ? 9.535 -4.622 -2.315 1.00 92.31 113 VAL A C 1
ATOM 873 O O . VAL A 1 113 ? 8.536 -5.047 -1.728 1.00 92.31 113 VAL A O 1
ATOM 876 N N . LEU A 1 114 ? 10.294 -3.643 -1.845 1.00 90.75 114 LEU A N 1
ATOM 877 C CA . LEU A 1 114 ? 9.923 -2.743 -0.770 1.00 90.75 114 LEU A CA 1
ATOM 878 C C . LEU A 1 114 ? 9.621 -1.378 -1.374 1.00 90.75 114 LEU A C 1
ATOM 880 O O . LEU A 1 114 ? 10.414 -0.859 -2.160 1.00 90.75 114 LEU A O 1
ATOM 884 N N . LEU A 1 115 ? 8.499 -0.802 -0.972 1.00 89.69 115 LEU A N 1
ATOM 885 C CA . LEU A 1 115 ? 8.088 0.543 -1.328 1.00 89.69 115 LEU A CA 1
ATOM 886 C C . LEU A 1 115 ? 7.811 1.315 -0.043 1.00 89.69 115 LEU A C 1
ATOM 888 O O . LEU A 1 115 ? 7.081 0.839 0.825 1.00 89.69 115 LEU A O 1
ATOM 892 N N . ARG A 1 116 ? 8.361 2.522 0.076 1.00 86.81 116 ARG A N 1
ATOM 893 C CA . ARG A 1 116 ? 7.891 3.465 1.091 1.00 86.81 116 ARG A CA 1
ATOM 894 C C . ARG A 1 116 ? 6.637 4.160 0.567 1.00 86.81 116 ARG A C 1
ATOM 896 O O . ARG A 1 116 ? 6.677 4.786 -0.493 1.00 86.81 116 ARG A O 1
ATOM 903 N N . ALA A 1 117 ? 5.535 4.032 1.294 1.00 87.31 117 ALA A N 1
ATOM 904 C CA . ALA A 1 117 ? 4.244 4.588 0.902 1.00 87.31 117 ALA A CA 1
ATOM 905 C C . ALA A 1 117 ? 3.709 5.507 2.004 1.00 87.31 117 ALA A C 1
ATOM 907 O O . ALA A 1 117 ? 2.979 5.077 2.888 1.00 87.31 117 ALA A O 1
ATOM 908 N N . ASP A 1 118 ? 4.088 6.785 1.937 1.00 88.69 118 ASP A N 1
ATOM 909 C CA . ASP A 1 118 ? 3.610 7.828 2.863 1.00 88.69 118 ASP A CA 1
ATOM 910 C C . ASP A 1 118 ? 2.232 8.403 2.447 1.00 88.69 118 ASP A C 1
ATOM 912 O O . ASP A 1 118 ? 1.725 9.344 3.048 1.00 88.69 118 ASP A O 1
ATOM 916 N N . ASP A 1 119 ? 1.647 7.858 1.384 1.00 92.62 119 ASP A N 1
ATOM 917 C CA . ASP A 1 119 ? 0.378 8.213 0.737 1.00 92.62 119 ASP A CA 1
ATOM 918 C C . ASP A 1 119 ? -0.503 6.966 0.520 1.00 92.62 119 ASP A C 1
ATOM 920 O O . ASP A 1 119 ? -1.314 6.926 -0.408 1.00 92.62 119 ASP A O 1
ATOM 924 N N . LEU A 1 120 ? -0.291 5.930 1.341 1.00 93.62 120 LEU A N 1
ATOM 925 C CA . LEU A 1 120 ? -1.154 4.757 1.387 1.00 93.62 120 LEU A CA 1
ATOM 926 C C . LEU A 1 120 ? -2.513 5.157 1.960 1.00 93.62 120 LEU A C 1
ATOM 928 O O . LEU A 1 120 ? -2.587 5.832 2.987 1.00 93.62 120 LEU A O 1
ATOM 932 N N . GLU A 1 121 ? -3.578 4.680 1.337 1.00 94.81 121 GLU A N 1
ATOM 933 C CA . GLU A 1 121 ? -4.946 4.878 1.790 1.00 94.81 121 GLU A CA 1
ATOM 934 C C . GLU A 1 121 ? -5.680 3.551 1.960 1.00 94.81 121 GLU A C 1
ATOM 936 O O . GLU A 1 121 ? -5.409 2.568 1.265 1.00 94.81 121 GLU A O 1
ATOM 941 N N . PHE A 1 122 ? -6.622 3.546 2.901 1.00 94.81 122 PHE A N 1
ATOM 942 C CA . PHE A 1 122 ? -7.483 2.418 3.221 1.00 94.81 122 PHE A CA 1
ATOM 943 C C . PHE A 1 122 ? -8.941 2.804 2.982 1.00 94.81 122 PHE A C 1
ATOM 945 O O . PHE A 1 122 ? -9.490 3.648 3.697 1.00 94.81 122 PHE A O 1
ATOM 952 N N . TYR A 1 123 ? -9.578 2.153 2.015 1.00 94.62 123 TYR A N 1
ATOM 953 C CA . TYR A 1 123 ? -10.994 2.340 1.709 1.00 94.62 123 TYR A CA 1
ATOM 954 C C . TYR A 1 123 ? -11.802 1.161 2.259 1.00 94.62 123 TYR A C 1
ATOM 956 O O . TYR A 1 123 ? -11.563 0.036 1.814 1.00 94.62 123 TYR A O 1
ATOM 964 N N . PRO A 1 124 ? -12.738 1.358 3.210 1.00 94.69 124 PRO A N 1
ATOM 965 C CA . PRO A 1 124 ? -13.616 0.276 3.650 1.00 94.69 124 PRO A CA 1
ATOM 966 C C . PRO A 1 124 ? -14.482 -0.222 2.498 1.00 94.69 124 PRO A C 1
ATOM 968 O O . PRO A 1 124 ? -15.119 0.576 1.812 1.00 94.69 124 PRO A O 1
ATOM 971 N N . THR A 1 125 ? -14.568 -1.538 2.334 1.00 91.06 125 THR A N 1
ATOM 972 C CA . THR A 1 125 ? -15.428 -2.150 1.309 1.00 91.06 125 THR A CA 1
ATOM 973 C C . THR A 1 125 ? -16.821 -2.501 1.832 1.00 91.06 125 THR A C 1
ATOM 975 O O . THR A 1 125 ? -17.756 -2.619 1.043 1.00 91.06 125 THR A O 1
ATOM 978 N N . GLY A 1 126 ? -16.981 -2.633 3.155 1.00 77.75 126 GLY A N 1
ATOM 979 C CA . GLY 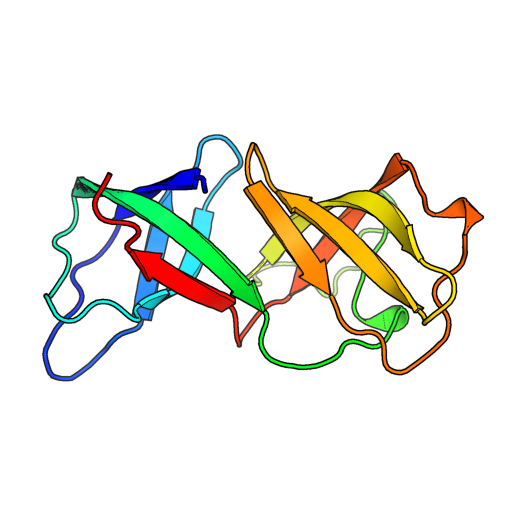A 1 126 ? -18.268 -2.911 3.805 1.00 77.75 126 GLY A CA 1
ATOM 980 C C . GLY A 1 126 ? -18.832 -4.314 3.547 1.00 77.75 126 GLY A C 1
ATOM 981 O O . GLY A 1 126 ? -20.044 -4.498 3.660 1.00 77.75 126 GLY A O 1
ATOM 982 N N . ILE A 1 127 ? -17.974 -5.267 3.168 1.00 65.75 127 ILE A N 1
ATOM 983 C CA . ILE A 1 127 ? -18.326 -6.670 2.889 1.00 65.75 127 ILE A CA 1
ATOM 984 C C . ILE A 1 127 ? -18.081 -7.532 4.129 1.00 65.75 127 ILE A C 1
ATOM 986 O O . ILE A 1 127 ? -17.088 -7.260 4.837 1.00 65.75 127 ILE A O 1
#

Mean predicted aligned error: 4.95 Å

pLDDT: mean 88.47, std 10.39, range [55.5, 97.38]

Secondary structure (DSSP, 8-state):
-EEEEESS---SS--EEEEEETTEEEEEEE--SS---TT-EEEEEEEE-S-B-GGGEEETTS--GGGTT-S-EEEEEEEEE-TTS-EEEEETTEEEEE-BSS---GGGTT-EEEEE-TTEEEEE---

Foldseek 3Di:
DFKWFWQAKADPVAQWTWTQGPQGIAIAGEPDPDIDHGGDIFDWAKEQPDAEELVQKAFDVNDDPVCVPQPHKQKWAFAFADPQGWTWTHGPNHTYIHHHPDHDDRVSHGTIIIGRRHHMYIYTPPD

Radius of gyration: 14.76 Å; Cα contacts (8 Å, |Δi|>4): 296; chains: 1; bounding box: 39×27×40 Å